Protein AF-A0A9D8X4J0-F1 (afdb_monomer_lite)

Foldseek 3Di:
DCPVVLLVVQQPDDDDDPVSLLVLLLVLLVCCLVPVVVSVCSLVVGDHDLSSSVSNLVSNLVDPSDDPVVNVVSVVVNVVVVVVVD

Structure (mmCIF, N/CA/C/O backbone):
data_AF-A0A9D8X4J0-F1
#
_entry.id   AF-A0A9D8X4J0-F1
#
loop_
_atom_site.group_PDB
_atom_site.id
_atom_site.type_symbol
_atom_site.label_atom_id
_atom_site.label_alt_id
_atom_site.label_comp_id
_atom_site.label_asym_id
_atom_site.label_entity_id
_atom_site.label_seq_id
_atom_site.pdbx_PDB_ins_code
_atom_site.Cartn_x
_atom_site.Cartn_y
_atom_site.Cartn_z
_atom_site.occupancy
_atom_site.B_iso_or_equiv
_atom_site.auth_seq_id
_atom_site.auth_comp_id
_atom_site.auth_asym_id
_atom_site.auth_atom_id
_atom_site.pdbx_PDB_model_num
ATOM 1 N N . GLU A 1 1 ? -15.244 -11.294 -0.760 1.00 72.75 1 GLU A N 1
ATOM 2 C CA . GLU A 1 1 ? -15.020 -12.243 -1.873 1.00 72.75 1 GLU A CA 1
ATOM 3 C C . GLU A 1 1 ? -13.986 -11.759 -2.903 1.00 72.75 1 GLU A C 1
ATOM 5 O O . GLU A 1 1 ? -12.997 -12.445 -3.114 1.00 72.75 1 GLU A O 1
ATOM 10 N N . TYR A 1 2 ? -14.131 -10.568 -3.501 1.00 92.31 2 TYR A N 1
ATOM 11 C CA . TYR A 1 2 ? -13.248 -10.121 -4.600 1.00 92.31 2 TYR A CA 1
ATOM 12 C C . TYR A 1 2 ? -11.854 -9.612 -4.206 1.00 92.31 2 TYR A C 1
ATOM 14 O O . TYR A 1 2 ? -10.969 -9.564 -5.056 1.00 92.31 2 TYR A O 1
ATOM 22 N N . LEU A 1 3 ? -11.626 -9.248 -2.940 1.00 94.25 3 LEU A N 1
ATOM 23 C CA . LEU A 1 3 ? -10.356 -8.652 -2.505 1.00 94.25 3 LEU A CA 1
ATOM 24 C C . LEU A 1 3 ? -9.149 -9.564 -2.775 1.00 94.25 3 LEU A C 1
ATOM 26 O O . LEU A 1 3 ? -8.138 -9.108 -3.302 1.00 94.25 3 LEU A O 1
ATOM 30 N N . ALA A 1 4 ? -9.280 -10.860 -2.481 1.00 94.44 4 ALA A N 1
ATOM 31 C CA . ALA A 1 4 ? -8.222 -11.835 -2.728 1.00 94.44 4 ALA A CA 1
ATOM 32 C C . ALA A 1 4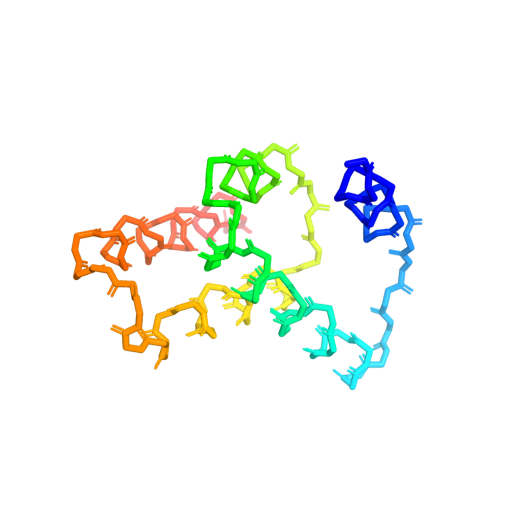 ? -7.890 -11.959 -4.225 1.00 94.44 4 ALA A C 1
ATOM 34 O O . ALA A 1 4 ? -6.717 -11.960 -4.593 1.00 94.44 4 ALA A O 1
ATOM 35 N N . LYS A 1 5 ? -8.914 -11.977 -5.093 1.00 96.00 5 LYS A N 1
ATOM 36 C CA . LYS A 1 5 ? -8.739 -11.995 -6.555 1.00 96.00 5 LYS A CA 1
ATOM 37 C C . LYS A 1 5 ? -8.024 -10.730 -7.039 1.00 96.00 5 LYS A C 1
ATOM 39 O O . LYS A 1 5 ? -7.089 -10.817 -7.825 1.00 96.00 5 LYS A O 1
ATOM 44 N N . ILE A 1 6 ? -8.403 -9.559 -6.520 1.00 95.88 6 ILE A N 1
ATOM 45 C C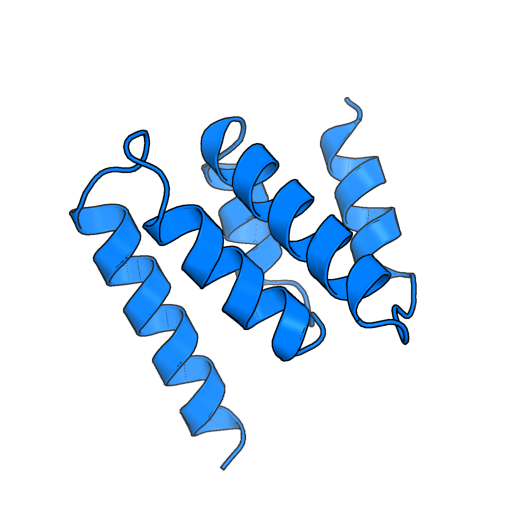A . ILE A 1 6 ? -7.741 -8.283 -6.838 1.00 95.88 6 ILE A CA 1
ATOM 46 C C . ILE A 1 6 ? -6.254 -8.339 -6.468 1.00 95.88 6 ILE A C 1
ATOM 48 O O . ILE A 1 6 ? -5.404 -8.015 -7.293 1.00 95.88 6 ILE A O 1
ATOM 52 N N . PHE A 1 7 ? -5.923 -8.785 -5.256 1.00 96.25 7 PHE A N 1
ATOM 53 C CA . PHE A 1 7 ? -4.531 -8.917 -4.815 1.00 96.25 7 PHE A CA 1
ATOM 54 C C . PHE A 1 7 ? -3.741 -9.923 -5.647 1.00 96.25 7 PHE A C 1
ATOM 56 O O . PHE A 1 7 ? -2.581 -9.666 -5.971 1.00 96.25 7 PHE A O 1
ATOM 63 N N . GLN A 1 8 ? -4.370 -11.029 -6.048 1.00 95.12 8 GLN A N 1
ATOM 64 C CA . GLN A 1 8 ? -3.763 -11.985 -6.964 1.00 95.12 8 GLN A CA 1
ATOM 65 C C . GLN A 1 8 ? -3.427 -11.324 -8.306 1.00 95.12 8 GLN A C 1
ATOM 67 O O . GLN A 1 8 ? -2.288 -11.428 -8.746 1.00 95.12 8 GLN A O 1
ATOM 72 N N . HIS A 1 9 ? -4.359 -10.576 -8.905 1.00 95.06 9 HIS A N 1
ATOM 73 C CA . HIS A 1 9 ? -4.107 -9.861 -10.159 1.00 95.06 9 HIS A CA 1
ATOM 74 C C . HIS A 1 9 ? -2.984 -8.828 -10.036 1.00 95.06 9 HIS A C 1
ATOM 76 O O . HIS A 1 9 ? -2.112 -8.782 -10.900 1.00 95.06 9 HIS A O 1
ATOM 82 N N . ILE A 1 10 ? -2.963 -8.045 -8.953 1.00 95.56 10 ILE A N 1
ATOM 83 C CA . ILE A 1 10 ? -1.887 -7.075 -8.697 1.00 95.56 10 ILE A CA 1
ATOM 84 C C . ILE A 1 10 ? -0.529 -7.776 -8.598 1.00 95.56 10 ILE A C 1
ATOM 86 O O . ILE A 1 10 ? 0.471 -7.262 -9.089 1.00 95.56 10 ILE A O 1
ATOM 90 N N . LYS A 1 11 ? -0.484 -8.949 -7.960 1.00 93.81 11 LYS A N 1
ATOM 91 C CA . LYS A 1 11 ? 0.751 -9.714 -7.769 1.00 93.81 11 LYS A CA 1
ATOM 92 C C . LYS A 1 11 ? 1.271 -10.347 -9.063 1.00 93.81 11 LYS A C 1
ATOM 94 O O . LYS A 1 11 ? 2.480 -10.459 -9.223 1.00 93.81 11 LYS A O 1
ATOM 99 N N . THR A 1 12 ? 0.391 -10.821 -9.944 1.00 93.75 12 THR A N 1
ATOM 100 C CA . THR A 1 12 ? 0.790 -11.612 -11.123 1.00 93.75 12 THR A CA 1
ATOM 101 C C . THR A 1 12 ? 1.097 -10.771 -12.357 1.00 93.75 12 THR A C 1
ATOM 103 O O . THR A 1 12 ? 1.672 -11.289 -13.307 1.00 93.75 12 THR A O 1
ATOM 106 N N . GLN A 1 13 ? 0.676 -9.508 -12.379 1.00 92.50 13 GLN A N 1
ATOM 107 C CA . GLN A 1 13 ? 0.822 -8.640 -13.544 1.00 92.50 13 GLN A CA 1
ATOM 108 C C . GLN A 1 13 ? 2.065 -7.755 -13.448 1.00 92.50 13 GLN A C 1
ATOM 110 O O . GLN A 1 13 ? 2.482 -7.342 -12.367 1.00 92.50 13 GLN A O 1
ATOM 115 N N . THR A 1 14 ? 2.628 -7.422 -14.609 1.00 92.00 14 THR A N 1
ATOM 116 C CA . THR A 1 14 ? 3.687 -6.414 -14.715 1.00 92.00 14 THR A CA 1
ATOM 117 C C . THR A 1 14 ? 3.077 -5.096 -15.162 1.00 92.00 14 THR A C 1
ATOM 119 O O . THR A 1 14 ? 2.394 -5.033 -16.178 1.00 92.00 14 THR A O 1
ATOM 122 N N . TYR A 1 15 ? 3.351 -4.031 -14.415 1.00 94.50 15 TYR A N 1
ATOM 123 C CA . TYR A 1 15 ? 2.891 -2.682 -14.729 1.00 94.50 15 TYR A CA 1
ATOM 124 C C . TYR A 1 15 ? 4.090 -1.865 -15.195 1.00 94.50 15 TYR A C 1
ATOM 126 O O . TYR A 1 15 ? 4.992 -1.601 -14.404 1.00 94.50 15 TYR A O 1
ATOM 134 N N . THR A 1 16 ? 4.140 -1.494 -16.471 1.00 92.31 16 THR A N 1
ATOM 135 C CA . THR A 1 16 ? 5.276 -0.756 -17.049 1.00 92.31 16 THR A CA 1
ATOM 136 C C . THR A 1 16 ? 4.991 0.740 -17.138 1.00 92.31 16 THR A C 1
ATOM 138 O O . THR A 1 16 ? 5.874 1.545 -16.835 1.00 92.31 16 THR A O 1
ATOM 141 N N . GLY A 1 17 ? 3.754 1.118 -17.473 1.00 95.44 17 GLY A N 1
ATOM 142 C CA . GLY A 1 17 ? 3.327 2.503 -17.617 1.00 95.44 17 GLY A CA 1
ATOM 143 C C . GLY A 1 17 ? 3.204 3.242 -16.286 1.00 95.44 17 GLY A C 1
ATOM 144 O O . GLY A 1 17 ? 2.799 2.684 -15.264 1.00 95.44 17 GLY A O 1
ATOM 145 N N . TYR A 1 18 ? 3.510 4.542 -16.300 1.00 95.31 18 TYR A N 1
ATOM 146 C CA . TYR A 1 18 ? 3.348 5.408 -15.127 1.00 95.31 18 TYR A CA 1
ATOM 147 C C . TYR A 1 18 ? 1.910 5.379 -14.588 1.00 95.31 18 TYR A C 1
ATOM 149 O O . TYR A 1 18 ? 1.703 5.213 -13.383 1.00 95.31 18 TYR A O 1
ATOM 157 N N . TYR A 1 19 ? 0.920 5.516 -15.475 1.00 96.69 19 TYR A N 1
ATOM 158 C CA . TYR A 1 19 ? -0.489 5.543 -15.088 1.00 96.69 19 TYR A CA 1
ATOM 159 C C . TYR A 1 19 ? -0.979 4.189 -14.583 1.00 96.69 19 TYR A C 1
ATOM 161 O O . TYR A 1 19 ? -1.721 4.162 -13.606 1.00 96.69 19 TYR A O 1
ATOM 169 N N . ASP A 1 20 ? -0.487 3.083 -15.141 1.00 95.81 20 ASP A N 1
ATOM 170 C CA . ASP A 1 20 ? -0.818 1.737 -14.667 1.00 95.81 20 ASP A CA 1
ATOM 171 C C . ASP A 1 20 ? -0.323 1.542 -13.232 1.00 95.81 20 ASP A C 1
ATOM 173 O O . ASP A 1 20 ? -1.085 1.183 -12.331 1.00 95.81 20 ASP A O 1
ATOM 177 N N . LYS A 1 21 ? 0.948 1.883 -12.981 1.00 97.06 21 LYS A N 1
ATOM 178 C CA . LYS A 1 21 ? 1.533 1.823 -11.639 1.00 97.06 21 LYS A CA 1
ATOM 179 C C . LYS A 1 21 ? 0.797 2.734 -10.653 1.00 97.06 21 LYS A C 1
ATOM 181 O O . LYS A 1 21 ? 0.580 2.359 -9.499 1.00 97.06 21 LYS A O 1
ATOM 186 N N . MET A 1 22 ? 0.403 3.930 -11.087 1.00 97.50 22 MET A N 1
ATOM 187 C CA . MET A 1 22 ? -0.355 4.869 -10.258 1.00 97.50 22 MET A CA 1
ATOM 188 C C . MET A 1 22 ? -1.776 4.384 -9.961 1.00 97.50 22 MET A C 1
ATOM 190 O O . MET A 1 22 ? -2.229 4.531 -8.824 1.00 97.50 22 MET A O 1
ATOM 194 N N . ALA A 1 23 ? -2.458 3.780 -10.935 1.00 97.44 23 ALA A N 1
ATOM 195 C CA . ALA A 1 23 ? -3.785 3.202 -10.755 1.00 97.44 23 ALA A CA 1
ATOM 196 C C . ALA A 1 23 ? -3.749 2.089 -9.701 1.00 97.44 23 ALA A C 1
ATOM 198 O O . ALA A 1 23 ? -4.552 2.095 -8.767 1.00 97.44 23 ALA A O 1
ATOM 199 N N . VAL A 1 24 ? -2.755 1.199 -9.778 1.00 97.56 24 VAL A N 1
ATOM 200 C CA . VAL A 1 24 ? -2.548 0.140 -8.781 1.00 97.56 24 VAL A CA 1
ATOM 201 C C . VAL A 1 24 ? -2.239 0.727 -7.403 1.00 97.56 24 VAL A C 1
ATOM 203 O O . VAL A 1 24 ? -2.829 0.308 -6.408 1.00 97.56 24 VAL A O 1
ATOM 206 N N . ALA A 1 25 ? -1.364 1.732 -7.321 1.00 9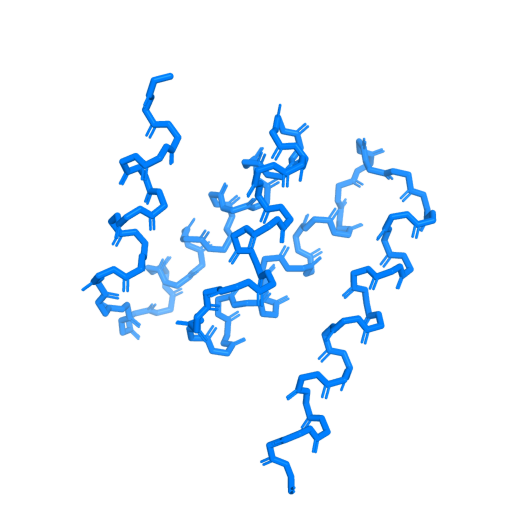7.62 25 ALA A N 1
ATOM 207 C CA . ALA A 1 25 ? -1.036 2.369 -6.048 1.00 97.62 25 ALA A CA 1
ATOM 208 C C . ALA A 1 25 ? -2.259 3.025 -5.381 1.00 97.62 25 ALA A C 1
ATOM 210 O O . ALA A 1 25 ? -2.435 2.953 -4.160 1.00 97.62 25 ALA A O 1
ATOM 211 N N . TRP A 1 26 ? -3.130 3.653 -6.173 1.00 97.31 26 TRP A N 1
ATOM 212 C CA . TRP A 1 26 ? -4.364 4.238 -5.659 1.00 97.31 26 TRP A CA 1
ATOM 213 C C . TRP A 1 26 ? -5.364 3.162 -5.230 1.00 97.31 26 TRP A C 1
ATOM 215 O O . TRP A 1 26 ? -5.925 3.259 -4.137 1.00 97.31 26 TRP A O 1
ATOM 225 N N . LEU A 1 27 ? -5.521 2.101 -6.025 1.00 97.69 27 LEU A N 1
ATOM 226 C CA . LEU A 1 27 ? -6.348 0.947 -5.679 1.00 97.69 27 LEU A CA 1
ATOM 227 C C . LEU A 1 27 ? -5.939 0.351 -4.327 1.00 97.69 27 LEU A C 1
ATOM 229 O O . LEU A 1 27 ? -6.797 0.152 -3.468 1.00 97.69 27 LEU A O 1
ATOM 233 N N . ILE A 1 28 ? -4.639 0.137 -4.104 1.00 97.38 28 ILE A N 1
ATOM 234 C CA . ILE A 1 28 ? -4.113 -0.373 -2.831 1.00 97.38 28 ILE A CA 1
ATOM 235 C C . ILE A 1 28 ? -4.421 0.595 -1.683 1.00 97.38 28 ILE A C 1
ATOM 237 O O . ILE A 1 28 ? -4.814 0.153 -0.606 1.00 97.38 28 ILE A O 1
ATOM 241 N N . SER A 1 29 ? -4.310 1.910 -1.894 1.00 96.94 29 SER A N 1
ATOM 242 C CA . SER A 1 29 ? -4.670 2.893 -0.862 1.00 96.94 29 SER A CA 1
ATOM 243 C C . SER A 1 29 ? -6.147 2.810 -0.461 1.00 96.94 29 SER A C 1
ATOM 245 O O . SER A 1 29 ? -6.475 2.789 0.728 1.00 96.94 29 SER A O 1
ATOM 247 N N . ILE A 1 30 ? -7.050 2.686 -1.436 1.00 96.81 30 ILE A N 1
ATOM 248 C CA . ILE A 1 30 ? -8.481 2.513 -1.162 1.00 96.81 30 ILE A CA 1
ATOM 249 C C . ILE A 1 30 ? -8.757 1.167 -0.483 1.00 96.81 30 ILE A C 1
ATOM 251 O O . ILE A 1 30 ? -9.549 1.117 0.463 1.00 96.81 30 ILE A O 1
ATOM 255 N N . ALA A 1 31 ? -8.090 0.096 -0.920 1.00 96.94 31 ALA A N 1
ATOM 256 C CA . ALA A 1 31 ? -8.178 -1.211 -0.282 1.00 96.94 31 ALA A CA 1
ATOM 257 C C . ALA A 1 31 ? -7.730 -1.139 1.182 1.00 96.94 31 ALA A C 1
ATOM 259 O O . ALA A 1 31 ? -8.437 -1.646 2.042 1.00 96.94 31 ALA A O 1
ATOM 260 N N . TYR A 1 32 ? -6.656 -0.410 1.494 1.00 96.25 32 TYR A N 1
ATOM 261 C CA . TYR A 1 32 ? -6.164 -0.248 2.863 1.00 96.25 32 TYR A CA 1
ATOM 262 C C . TYR A 1 32 ? -7.166 0.475 3.769 1.00 96.25 32 TYR A C 1
ATOM 264 O O . TYR A 1 32 ? -7.332 0.110 4.929 1.00 96.25 32 TYR A O 1
ATOM 272 N N . ILE A 1 33 ? -7.871 1.483 3.243 1.00 94.56 33 ILE A N 1
ATOM 273 C CA . ILE A 1 33 ? -8.915 2.197 3.995 1.00 94.56 33 ILE A CA 1
ATOM 274 C C . ILE A 1 33 ? -10.098 1.271 4.314 1.00 94.56 33 ILE A C 1
ATOM 276 O O . ILE A 1 33 ? -10.674 1.374 5.394 1.00 94.56 33 ILE A O 1
ATOM 280 N N . LYS A 1 34 ? -10.484 0.392 3.380 1.00 94.94 34 LYS A N 1
ATOM 281 C CA . LYS A 1 34 ? -11.657 -0.489 3.523 1.00 94.94 34 LYS A CA 1
ATOM 282 C C . LYS A 1 34 ? -11.350 -1.821 4.221 1.00 94.94 34 LYS A C 1
ATOM 284 O O . LYS A 1 34 ? -12.216 -2.355 4.902 1.00 94.94 34 LYS A O 1
ATOM 289 N N . PHE A 1 35 ? -10.138 -2.339 4.050 1.00 95.56 35 PHE A N 1
ATOM 290 C CA . PHE A 1 35 ? -9.686 -3.680 4.433 1.00 95.56 35 PHE A CA 1
ATOM 291 C C . PHE A 1 35 ? -8.265 -3.598 5.001 1.00 95.56 35 PHE A C 1
ATOM 293 O O . PHE A 1 35 ? -7.285 -4.022 4.379 1.00 95.56 35 PHE A O 1
ATOM 300 N N . LEU A 1 36 ? -8.142 -2.949 6.161 1.00 92.31 36 LEU A N 1
ATOM 301 C CA . LEU A 1 36 ? -6.853 -2.586 6.751 1.00 92.31 36 LEU A CA 1
ATOM 302 C C . LEU A 1 36 ? -5.962 -3.808 6.981 1.00 92.31 36 LEU A C 1
ATOM 304 O O . LEU A 1 36 ? -4.811 -3.807 6.552 1.00 92.31 36 LEU A O 1
ATOM 308 N N . LYS A 1 37 ? -6.488 -4.849 7.636 1.00 93.12 37 LYS A N 1
ATOM 309 C CA . LYS A 1 37 ? -5.698 -6.022 8.040 1.00 93.12 37 LYS A CA 1
ATOM 310 C C . LYS A 1 37 ? -5.197 -6.798 6.822 1.00 93.12 37 LYS A C 1
ATOM 312 O O . LYS A 1 37 ? -4.022 -7.141 6.738 1.00 93.12 37 LYS A O 1
ATOM 317 N N . GLU A 1 38 ? -6.080 -7.033 5.862 1.00 96.00 38 GLU A N 1
ATOM 318 C CA . GLU A 1 38 ? -5.815 -7.804 4.652 1.00 96.00 38 GLU A CA 1
ATOM 319 C C . GLU A 1 38 ? -4.843 -7.069 3.728 1.00 96.00 38 GLU A C 1
ATOM 321 O O . GLU A 1 38 ? -3.899 -7.667 3.214 1.00 96.00 38 GLU A O 1
ATOM 326 N N . THR A 1 39 ? -5.036 -5.759 3.547 1.00 95.62 39 THR A N 1
ATOM 327 C CA . THR A 1 39 ? -4.154 -4.954 2.692 1.00 95.62 39 THR A CA 1
ATOM 328 C C . THR A 1 39 ? -2.782 -4.762 3.329 1.00 95.62 39 THR A C 1
ATOM 330 O O . THR A 1 39 ? -1.772 -4.743 2.629 1.00 95.62 39 THR A O 1
ATOM 333 N N . GLU A 1 40 ? -2.710 -4.654 4.655 1.00 93.44 40 GLU A N 1
ATOM 334 C CA . GLU A 1 40 ? -1.436 -4.598 5.366 1.00 93.44 40 GLU A CA 1
ATOM 335 C C . GLU A 1 40 ? -0.653 -5.906 5.239 1.00 93.44 40 GLU A C 1
ATOM 337 O O . GLU A 1 40 ? 0.529 -5.880 4.896 1.00 93.44 40 GLU A O 1
ATOM 342 N N . ALA A 1 41 ? -1.318 -7.050 5.416 1.00 94.06 41 ALA A N 1
ATOM 343 C CA . ALA A 1 41 ? -0.707 -8.352 5.175 1.00 94.06 41 ALA A CA 1
ATOM 344 C C . ALA A 1 41 ? -0.235 -8.498 3.719 1.00 94.06 41 ALA A C 1
ATOM 346 O O . ALA A 1 41 ? 0.849 -9.028 3.473 1.00 94.06 41 ALA A O 1
ATOM 347 N N . PHE A 1 42 ? -1.007 -7.989 2.754 1.00 95.12 42 PHE A N 1
ATOM 348 C CA . PHE A 1 42 ? -0.614 -7.971 1.348 1.00 95.12 42 PHE A CA 1
ATOM 349 C C . PHE A 1 42 ? 0.649 -7.132 1.108 1.00 95.12 42 PHE A C 1
ATOM 351 O O . PHE A 1 42 ? 1.579 -7.616 0.466 1.00 95.12 42 PHE A O 1
ATOM 358 N N . LEU A 1 43 ? 0.721 -5.915 1.660 1.00 93.50 43 LEU A N 1
ATOM 359 C CA . LEU A 1 43 ? 1.884 -5.025 1.537 1.00 93.50 43 LEU A CA 1
ATOM 360 C C . LEU A 1 43 ? 3.158 -5.619 2.159 1.00 93.50 43 LEU A C 1
ATOM 362 O O . LEU A 1 43 ? 4.247 -5.404 1.628 1.00 93.50 43 LEU A O 1
ATOM 366 N N . LEU A 1 44 ? 3.030 -6.353 3.267 1.00 90.50 44 LEU A N 1
ATOM 367 C CA . LEU A 1 44 ? 4.161 -6.961 3.974 1.00 90.50 44 LEU A CA 1
ATOM 368 C C . LEU A 1 44 ? 4.690 -8.219 3.279 1.00 90.50 44 LEU A C 1
ATOM 370 O O . LEU A 1 44 ? 5.900 -8.402 3.186 1.00 90.50 44 LEU A O 1
ATOM 374 N N . ASN A 1 45 ? 3.794 -9.069 2.776 1.00 91.19 45 ASN A N 1
ATOM 375 C CA . ASN A 1 45 ? 4.151 -10.407 2.294 1.00 91.19 45 ASN A CA 1
ATOM 376 C C . ASN A 1 45 ? 4.261 -10.509 0.766 1.00 91.19 45 ASN A C 1
ATOM 378 O O . ASN A 1 45 ? 4.588 -11.575 0.243 1.00 91.19 45 ASN A O 1
ATOM 382 N N . THR A 1 46 ? 3.977 -9.428 0.031 1.00 90.19 46 THR A N 1
ATOM 383 C CA . THR A 1 46 ? 3.996 -9.439 -1.438 1.00 90.19 46 THR A CA 1
ATOM 384 C C . THR A 1 46 ? 5.168 -8.628 -1.994 1.00 90.19 46 THR A C 1
ATOM 386 O O . THR A 1 46 ? 5.322 -7.441 -1.675 1.00 90.19 46 THR A O 1
ATOM 389 N N . PRO A 1 47 ? 5.990 -9.215 -2.884 1.00 87.88 47 PRO A N 1
ATOM 390 C CA . PRO A 1 47 ? 6.990 -8.461 -3.623 1.00 87.88 47 PRO A CA 1
ATOM 391 C C . PRO A 1 47 ? 6.296 -7.600 -4.686 1.00 87.88 47 PRO A C 1
ATOM 393 O O . PRO A 1 47 ? 5.966 -8.065 -5.770 1.00 87.88 47 PRO A O 1
ATOM 396 N N . LEU A 1 48 ? 6.042 -6.336 -4.352 1.00 90.94 48 LEU A N 1
ATOM 397 C CA . LEU A 1 48 ? 5.541 -5.330 -5.291 1.00 90.94 48 LEU A CA 1
ATOM 398 C C . LEU A 1 48 ? 6.680 -4.550 -5.958 1.00 90.94 48 LEU A C 1
ATOM 400 O O . LEU A 1 48 ? 7.750 -4.364 -5.367 1.00 90.94 48 LEU A O 1
ATOM 404 N N . ASP A 1 49 ? 6.400 -4.028 -7.156 1.00 92.44 49 ASP A N 1
ATOM 405 C CA . ASP A 1 49 ? 7.208 -2.978 -7.778 1.00 92.44 49 ASP A CA 1
ATOM 406 C C . ASP A 1 49 ? 7.412 -1.819 -6.788 1.00 92.44 49 ASP A C 1
ATOM 408 O O . ASP A 1 49 ? 6.496 -1.400 -6.072 1.00 92.44 49 ASP A O 1
ATOM 412 N N . GLU A 1 50 ? 8.643 -1.312 -6.730 1.00 91.94 50 GLU A N 1
ATOM 413 C CA . GLU A 1 50 ? 9.057 -0.343 -5.715 1.00 91.94 50 GLU A CA 1
ATOM 414 C C . GLU A 1 50 ? 8.270 0.968 -5.808 1.00 91.94 50 GLU A C 1
ATOM 416 O O . GLU A 1 50 ? 7.927 1.571 -4.787 1.00 91.94 50 GLU A O 1
ATOM 421 N N . PHE A 1 51 ? 7.960 1.410 -7.029 1.00 94.06 51 PHE A N 1
ATOM 422 C CA . PHE A 1 51 ? 7.178 2.617 -7.239 1.00 94.06 51 PHE A CA 1
ATOM 423 C C . PHE A 1 51 ? 5.747 2.408 -6.746 1.00 94.06 51 PHE A C 1
ATOM 425 O O . PHE A 1 51 ? 5.246 3.246 -5.993 1.00 94.06 51 PHE A O 1
ATOM 432 N N . ILE A 1 52 ? 5.116 1.283 -7.100 1.00 96.19 52 ILE A N 1
ATOM 433 C CA . ILE A 1 52 ? 3.756 0.949 -6.648 1.00 96.19 52 ILE A CA 1
ATOM 434 C C . ILE A 1 52 ? 3.703 0.895 -5.122 1.00 96.19 52 ILE A C 1
ATOM 436 O O . ILE A 1 52 ? 2.835 1.524 -4.513 1.00 96.19 52 ILE A O 1
ATOM 440 N N . PHE A 1 53 ? 4.648 0.200 -4.488 1.00 95.50 53 PHE A N 1
ATOM 441 C CA . PHE A 1 53 ? 4.709 0.070 -3.035 1.00 95.50 53 PHE A CA 1
ATOM 442 C C . PHE A 1 53 ? 4.826 1.436 -2.342 1.00 95.50 53 PHE A C 1
ATOM 444 O O . PHE A 1 53 ? 4.000 1.792 -1.496 1.00 95.50 53 PHE A O 1
ATOM 451 N N . ARG A 1 54 ? 5.805 2.256 -2.748 1.00 94.94 54 ARG A N 1
ATOM 452 C CA . ARG A 1 54 ? 6.030 3.581 -2.148 1.00 94.94 54 ARG A CA 1
ATOM 453 C C . ARG A 1 54 ? 4.863 4.529 -2.393 1.00 94.94 54 ARG A C 1
ATOM 455 O O . ARG A 1 54 ? 4.464 5.259 -1.482 1.00 94.94 54 ARG A O 1
ATOM 462 N N . LYS A 1 55 ? 4.288 4.526 -3.599 1.00 96.31 55 LYS A N 1
ATOM 463 C CA . LYS A 1 55 ? 3.131 5.371 -3.912 1.00 96.31 55 LYS A CA 1
ATOM 464 C C . LYS A 1 55 ? 1.877 4.930 -3.176 1.00 96.31 55 LYS A C 1
ATOM 466 O O . LYS A 1 55 ? 1.140 5.805 -2.731 1.00 96.31 55 LYS A O 1
ATOM 471 N N . SER A 1 56 ? 1.685 3.632 -2.955 1.00 97.19 56 SER A N 1
ATOM 472 C CA . SER A 1 56 ? 0.596 3.126 -2.114 1.00 97.19 56 SER A CA 1
ATOM 473 C C . SER A 1 56 ? 0.701 3.702 -0.704 1.00 97.19 56 SER A C 1
ATOM 475 O O . SER A 1 56 ? -0.244 4.320 -0.224 1.00 97.19 56 SER A O 1
ATOM 477 N N . ILE A 1 57 ? 1.879 3.610 -0.074 1.00 96.12 57 ILE A N 1
ATOM 478 C CA . ILE A 1 57 ? 2.109 4.154 1.275 1.00 96.12 57 ILE A CA 1
ATOM 479 C C . ILE A 1 57 ? 1.901 5.671 1.319 1.00 96.12 57 ILE A C 1
ATOM 481 O O . ILE A 1 57 ? 1.227 6.166 2.224 1.00 96.12 57 ILE A O 1
ATOM 485 N N . SER A 1 58 ? 2.422 6.406 0.330 1.00 95.69 58 SER A N 1
ATOM 486 C CA . SER A 1 58 ? 2.180 7.849 0.203 1.00 95.69 58 SER A CA 1
ATOM 487 C C . SER A 1 58 ? 0.682 8.150 0.158 1.00 95.69 58 SER A C 1
ATOM 489 O O . SER A 1 58 ? 0.201 8.952 0.951 1.00 95.69 58 SER A O 1
ATOM 491 N N . LYS A 1 59 ? -0.077 7.458 -0.699 1.00 96.00 59 LYS A N 1
ATOM 492 C CA . LYS A 1 59 ? -1.519 7.684 -0.863 1.00 96.00 59 LYS A CA 1
ATOM 493 C C . LYS A 1 59 ? -2.335 7.283 0.360 1.00 96.00 59 LYS A C 1
ATOM 495 O O . LYS A 1 59 ? -3.351 7.917 0.634 1.00 96.00 59 LYS A O 1
ATOM 500 N N . ILE A 1 60 ? -1.904 6.269 1.106 1.00 96.25 60 ILE A N 1
ATOM 501 C CA . ILE A 1 60 ? -2.517 5.911 2.392 1.00 96.25 60 ILE A CA 1
ATOM 502 C C . ILE A 1 60 ? -2.271 7.032 3.412 1.00 96.25 60 ILE A C 1
ATOM 504 O O . ILE A 1 60 ? -3.177 7.417 4.152 1.00 96.25 60 ILE A O 1
ATOM 508 N N . CYS A 1 61 ? -1.063 7.601 3.432 1.00 95.19 61 CYS A N 1
ATOM 509 C CA . CYS A 1 61 ? -0.712 8.695 4.334 1.00 95.19 61 CYS A CA 1
ATOM 510 C C . CYS A 1 61 ? -1.413 10.019 3.991 1.00 95.19 61 CYS A C 1
ATOM 512 O O . CYS A 1 61 ? -1.714 10.779 4.915 1.00 95.19 61 CYS A O 1
ATOM 514 N N . ASP A 1 62 ? -1.713 10.269 2.714 1.00 94.12 62 ASP A N 1
ATOM 515 C CA . ASP A 1 62 ? -2.476 11.440 2.252 1.00 94.12 62 ASP A CA 1
ATOM 516 C C . ASP A 1 62 ? -3.943 11.398 2.729 1.00 94.12 62 ASP A C 1
ATOM 518 O O . ASP A 1 62 ? -4.603 12.427 2.839 1.00 94.12 62 ASP A O 1
ATOM 522 N N . SER A 1 63 ? -4.473 10.213 3.054 1.00 92.75 63 SER A N 1
ATOM 523 C CA . SER A 1 63 ? -5.862 10.049 3.491 1.00 92.75 63 SER A CA 1
ATOM 524 C C . SER A 1 63 ? -6.091 10.541 4.922 1.00 92.75 63 SER A C 1
ATOM 526 O O . SER A 1 63 ? -5.412 10.119 5.862 1.00 92.75 63 SER A O 1
ATOM 528 N N . PHE A 1 64 ? -7.118 11.367 5.131 1.00 92.31 64 PHE A N 1
ATOM 529 C CA . PHE A 1 64 ? -7.581 11.768 6.469 1.00 92.31 64 PHE A CA 1
ATOM 530 C C . PHE A 1 64 ? -8.264 10.633 7.248 1.00 92.31 64 PHE A C 1
ATOM 532 O O . PHE A 1 64 ? -8.407 10.723 8.461 1.00 92.31 64 PHE A O 1
ATOM 539 N N . ARG A 1 65 ? -8.657 9.543 6.574 1.00 91.75 65 ARG A N 1
ATOM 540 C CA . ARG A 1 65 ? -9.374 8.409 7.189 1.00 91.75 65 ARG A CA 1
ATOM 541 C C . ARG A 1 65 ? -8.466 7.470 7.990 1.00 91.75 65 ARG A C 1
ATOM 543 O O . ARG A 1 65 ? -8.958 6.556 8.641 1.00 91.75 65 ARG A O 1
ATOM 550 N N . ILE A 1 66 ? -7.150 7.664 7.919 1.00 92.56 66 ILE A N 1
ATOM 551 C CA . ILE A 1 66 ? -6.152 6.810 8.568 1.00 92.56 66 ILE A CA 1
ATOM 552 C C . ILE A 1 66 ? -5.572 7.528 9.788 1.00 92.56 66 ILE A C 1
ATOM 554 O O . ILE A 1 66 ? -5.169 8.689 9.704 1.00 92.56 66 ILE A O 1
ATOM 558 N N . LYS A 1 67 ? -5.487 6.822 10.921 1.00 92.00 67 LYS A N 1
ATOM 559 C CA . LYS A 1 67 ? -4.924 7.350 12.171 1.00 92.00 67 LYS A CA 1
ATOM 560 C C . LYS A 1 67 ? -3.430 7.660 12.032 1.00 92.00 67 LYS A C 1
ATOM 562 O O . LYS A 1 67 ? -2.705 6.996 11.290 1.00 92.00 67 LYS A O 1
ATOM 567 N N . LYS A 1 68 ? -2.950 8.646 12.796 1.00 91.25 68 LYS A N 1
ATOM 568 C CA . LYS A 1 68 ? -1.549 9.103 12.769 1.00 91.25 68 LYS A CA 1
ATOM 569 C C . LYS A 1 68 ? -0.557 7.970 13.066 1.00 91.25 68 LYS A C 1
ATOM 571 O O . LYS A 1 68 ? 0.424 7.834 12.344 1.00 91.25 68 LYS A O 1
ATOM 576 N N . GLU A 1 69 ? -0.843 7.133 14.059 1.00 90.62 69 GLU A N 1
ATOM 577 C CA . GLU A 1 69 ? -0.021 5.971 14.441 1.00 90.62 69 GLU A CA 1
ATOM 578 C C . GLU A 1 69 ? 0.179 4.993 13.276 1.00 90.62 69 GLU A C 1
ATOM 580 O O . GLU A 1 69 ? 1.302 4.598 12.963 1.00 90.62 69 GLU A O 1
ATOM 585 N N . THR A 1 70 ? -0.903 4.668 12.563 1.00 90.62 70 THR A N 1
ATOM 586 C CA . THR A 1 70 ? -0.855 3.796 11.385 1.00 90.62 70 THR A CA 1
ATOM 587 C C . THR A 1 70 ? 0.029 4.395 10.291 1.00 90.62 70 THR A C 1
ATOM 589 O O . THR A 1 70 ? 0.851 3.689 9.710 1.00 90.62 70 THR A O 1
ATOM 592 N N . LYS A 1 71 ? -0.067 5.711 10.051 1.00 91.75 71 LYS A N 1
ATOM 593 C CA . LYS A 1 71 ? 0.796 6.409 9.082 1.00 91.75 71 LYS A CA 1
ATOM 594 C C . LYS A 1 71 ? 2.271 6.345 9.474 1.00 91.75 71 LYS A C 1
ATOM 596 O O . LYS A 1 71 ? 3.114 6.146 8.604 1.00 91.75 71 LYS A O 1
ATOM 601 N N . VAL A 1 72 ? 2.592 6.507 10.760 1.00 91.19 72 VAL A N 1
ATOM 602 C CA . VAL A 1 72 ? 3.973 6.401 11.263 1.00 91.19 72 VAL A CA 1
ATOM 603 C C . VAL A 1 72 ? 4.528 5.007 10.982 1.00 91.19 72 VAL A C 1
ATOM 605 O O . VAL A 1 72 ? 5.582 4.892 10.362 1.00 91.19 72 VAL A O 1
ATOM 608 N N . ARG A 1 73 ? 3.780 3.953 11.331 1.00 90.25 73 ARG A N 1
ATOM 609 C CA . ARG A 1 73 ? 4.191 2.565 11.078 1.00 90.25 73 ARG A CA 1
ATOM 610 C C . ARG A 1 73 ? 4.439 2.286 9.591 1.00 90.25 73 ARG A C 1
ATOM 612 O O . ARG A 1 73 ? 5.462 1.701 9.243 1.00 90.25 73 ARG A O 1
ATOM 619 N N . LEU A 1 74 ? 3.548 2.744 8.709 1.00 90.31 74 LEU A N 1
ATOM 620 C CA . LEU A 1 74 ? 3.699 2.564 7.260 1.00 90.31 74 LEU A CA 1
ATOM 621 C C . LEU A 1 74 ? 4.915 3.309 6.694 1.00 90.31 74 LEU A C 1
ATOM 623 O O . LEU A 1 74 ? 5.605 2.789 5.820 1.00 90.31 74 LEU A O 1
ATOM 627 N N . LYS A 1 75 ? 5.215 4.509 7.199 1.00 89.81 75 LYS A N 1
ATOM 628 C CA . LYS A 1 75 ? 6.425 5.246 6.806 1.00 89.81 75 LYS A CA 1
ATOM 629 C C . LYS A 1 75 ? 7.693 4.513 7.233 1.00 89.81 75 LYS A C 1
ATOM 631 O O . LYS A 1 75 ? 8.613 4.398 6.430 1.00 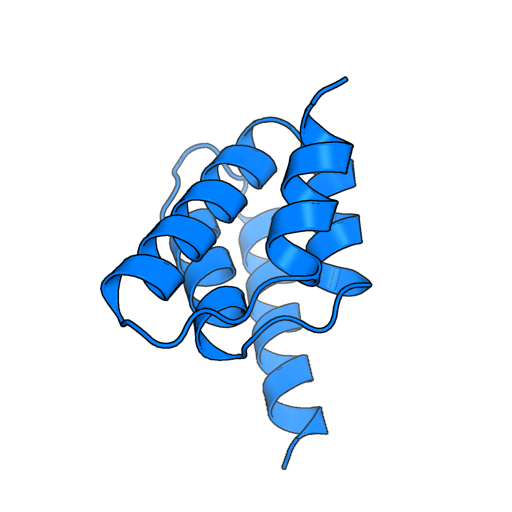89.81 75 LYS A O 1
ATOM 636 N N . THR A 1 76 ? 7.722 3.968 8.448 1.00 89.38 76 THR A N 1
ATOM 637 C CA . THR A 1 76 ? 8.847 3.148 8.917 1.00 89.38 76 THR A CA 1
ATOM 638 C C . THR A 1 76 ? 9.048 1.927 8.023 1.00 89.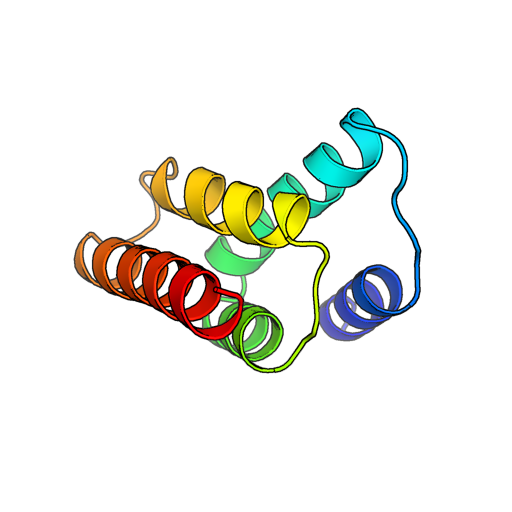38 76 THR A C 1
ATOM 640 O O . THR A 1 76 ? 10.171 1.658 7.601 1.00 89.38 76 THR A O 1
ATOM 643 N N . LEU A 1 77 ? 7.962 1.243 7.649 1.00 86.06 77 LEU A N 1
ATOM 644 C CA . LEU A 1 77 ? 8.014 0.107 6.728 1.00 86.06 77 LEU A CA 1
ATOM 645 C C . LEU A 1 77 ? 8.626 0.486 5.365 1.00 86.06 77 LEU A C 1
ATOM 647 O O . LEU A 1 77 ? 9.473 -0.241 4.843 1.00 86.06 77 LEU A O 1
ATOM 651 N N . ALA A 1 78 ? 8.235 1.635 4.801 1.00 84.69 78 ALA A N 1
ATOM 652 C CA . ALA A 1 78 ? 8.804 2.136 3.549 1.00 84.69 78 ALA A CA 1
ATOM 653 C C . ALA A 1 78 ? 10.313 2.406 3.649 1.00 84.69 78 ALA A C 1
ATOM 655 O O . ALA A 1 78 ? 11.054 2.114 2.708 1.00 84.69 78 ALA A O 1
ATOM 656 N N . SER A 1 79 ? 10.767 2.937 4.785 1.00 82.06 79 SER A N 1
ATOM 657 C CA . SER A 1 79 ? 12.181 3.221 5.035 1.00 82.06 79 SER A CA 1
ATOM 658 C C . SER A 1 79 ? 13.018 1.947 5.163 1.00 82.06 79 SER A C 1
ATOM 660 O O . SER A 1 79 ? 14.067 1.859 4.536 1.00 82.06 79 SER A O 1
ATOM 662 N N . VAL A 1 80 ? 12.542 0.932 5.893 1.00 78.00 80 VAL A N 1
ATOM 663 C CA . VAL A 1 80 ? 13.267 -0.344 6.069 1.00 78.00 80 VAL A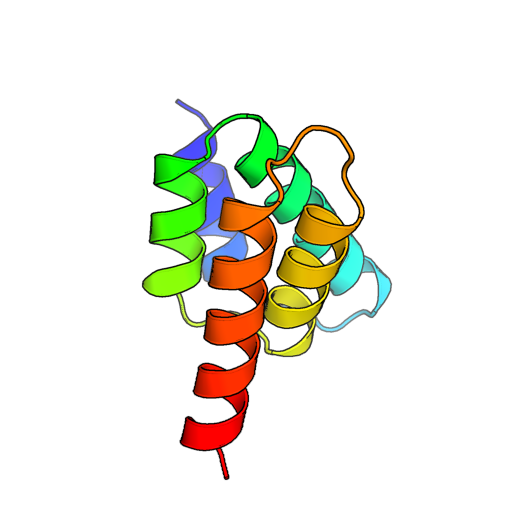 CA 1
ATOM 664 C C . VAL A 1 80 ? 13.464 -1.068 4.734 1.00 78.00 80 VAL A C 1
ATOM 666 O O . VAL A 1 80 ? 14.557 -1.544 4.434 1.00 78.00 80 VAL A O 1
ATOM 669 N N . ARG A 1 81 ? 12.431 -1.096 3.881 1.00 75.69 81 ARG A N 1
ATOM 670 C CA . ARG A 1 81 ? 12.517 -1.722 2.551 1.00 75.69 81 ARG A CA 1
ATOM 671 C C . ARG A 1 81 ? 13.529 -1.024 1.633 1.00 75.69 81 ARG A C 1
ATOM 673 O O . ARG A 1 81 ? 14.122 -1.681 0.783 1.00 75.69 81 ARG A O 1
ATOM 680 N N . LYS A 1 82 ? 13.748 0.287 1.808 1.00 65.38 82 LYS A N 1
ATOM 681 C CA . LYS A 1 82 ? 14.795 1.035 1.094 1.00 65.38 82 LYS A CA 1
ATOM 682 C C . LYS A 1 82 ? 16.196 0.608 1.546 1.00 65.38 82 LYS A C 1
ATOM 684 O O . LYS A 1 82 ? 17.071 0.500 0.697 1.00 65.38 82 LYS A O 1
ATOM 689 N N . THR A 1 83 ? 16.388 0.354 2.842 1.00 60.31 83 THR A N 1
ATOM 690 C CA . THR A 1 83 ? 17.681 -0.046 3.421 1.00 60.31 83 THR A CA 1
ATOM 691 C C . THR A 1 83 ? 18.088 -1.464 3.027 1.00 60.31 83 THR A C 1
ATOM 693 O O . THR A 1 83 ? 19.237 -1.681 2.682 1.00 60.31 83 THR A O 1
ATOM 696 N N . ASN A 1 84 ? 17.150 -2.416 2.973 1.00 58.38 84 ASN A N 1
ATOM 697 C CA . ASN A 1 84 ? 17.440 -3.815 2.605 1.00 58.38 84 ASN A CA 1
ATOM 698 C C . ASN A 1 84 ? 17.791 -4.025 1.116 1.00 58.38 84 ASN A C 1
ATOM 700 O O . ASN A 1 84 ? 17.952 -5.159 0.672 1.00 58.38 84 ASN A O 1
ATOM 704 N N . LYS A 1 85 ? 17.826 -2.948 0.328 1.00 51.59 85 LYS A N 1
ATOM 705 C CA . LYS A 1 85 ? 18.101 -2.959 -1.112 1.00 51.59 85 LYS A CA 1
ATOM 706 C C . LYS A 1 85 ? 19.357 -2.152 -1.473 1.00 51.59 85 LYS A C 1
ATOM 708 O O . LYS A 1 85 ? 19.634 -2.017 -2.663 1.00 51.59 85 LYS A O 1
ATOM 713 N N . ALA A 1 86 ? 20.023 -1.569 -0.470 1.00 44.22 86 ALA A N 1
ATOM 714 C CA . ALA A 1 86 ? 21.262 -0.804 -0.589 1.00 44.22 86 ALA A CA 1
ATOM 715 C C . ALA A 1 86 ? 22.476 -1.689 -0.292 1.00 44.22 86 ALA A C 1
ATOM 717 O O . ALA A 1 86 ? 22.327 -2.616 0.536 1.00 44.22 86 ALA A O 1
#

Secondary structure (DSSP, 8-state):
-HHHHHHHHHHH----SHHHHHHHHHHHHHHHHH-HHHHHHHHHHS---HHHHHHHHHHHHH-TTS-HHHHHHHHHHHHHHHHTT-

Radius of gyration: 12.29 Å; chains: 1; bounding box: 36×24×32 Å

Sequence (86 aa):
EYLAKIFQHIKTQTYTGYYDKMAVAWLISIAYIKFLKETEAFLLNTPLDEFIFRKSISKICDSFRIKKETKVRLKTLASVRKTNKA

pLDDT: mean 90.93, std 9.92, range [44.22, 97.69]